Protein AF-A0A965EMA5-F1 (afdb_monomer_lite)

Foldseek 3Di:
DDKDWDKDWDADPVRFIKIKTKIWDAAPVRPDIDIDIDIDTPVVCVVCVVVVVVVRVPDDDDHDDD

Sequence (66 aa):
GAGVHERYSFSQDSGALQVVDQSALLSPDRNTLYLLVVRCSESCYQKNQKTIEAISASLVVRGARG

Radius of gyration: 14.39 Å; chains: 1; bounding box: 44×19×30 Å

Structure (mmCIF, N/CA/C/O backbone):
data_AF-A0A965EMA5-F1
#
_entry.id   AF-A0A965EMA5-F1
#
loop_
_atom_site.group_PDB
_atom_site.id
_atom_site.type_symbol
_atom_site.label_atom_id
_atom_site.label_alt_id
_atom_site.label_comp_id
_atom_site.label_asym_id
_atom_site.label_entity_id
_atom_site.label_seq_id
_atom_site.pdbx_PDB_ins_code
_atom_site.Cartn_x
_atom_site.Cartn_y
_atom_site.Cartn_z
_atom_site.occupancy
_atom_site.B_iso_or_equiv
_atom_site.auth_seq_id
_atom_site.auth_comp_id
_atom_site.auth_asym_id
_atom_site.auth_atom_id
_atom_site.pdbx_PDB_model_num
ATOM 1 N N . GLY A 1 1 ? 12.132 2.083 -13.264 1.00 56.47 1 GLY A N 1
ATOM 2 C CA . GLY A 1 1 ? 11.191 1.061 -13.756 1.00 56.47 1 GLY A CA 1
ATOM 3 C C . GLY A 1 1 ? 9.834 1.703 -13.922 1.00 56.47 1 GLY A C 1
ATOM 4 O O . GLY A 1 1 ? 9.590 2.719 -13.283 1.00 56.47 1 GLY A O 1
ATOM 5 N N . ALA A 1 2 ? 8.984 1.154 -14.785 1.00 72.31 2 ALA A N 1
ATOM 6 C CA . ALA A 1 2 ? 7.566 1.498 -14.756 1.00 72.31 2 ALA A CA 1
ATOM 7 C C . ALA A 1 2 ? 6.951 0.883 -13.491 1.00 72.31 2 ALA A C 1
ATOM 9 O O . ALA A 1 2 ? 7.317 -0.232 -13.106 1.00 72.31 2 ALA A O 1
ATOM 10 N N . GLY A 1 3 ? 6.071 1.628 -12.833 1.00 84.50 3 GLY A N 1
ATOM 11 C CA . GLY A 1 3 ? 5.450 1.220 -11.585 1.00 84.50 3 GLY A CA 1
ATOM 12 C C . GLY A 1 3 ? 4.006 1.675 -11.514 1.00 84.50 3 GLY A C 1
ATOM 13 O O . GLY A 1 3 ? 3.643 2.668 -12.144 1.00 84.50 3 GLY A O 1
ATOM 14 N N . VAL A 1 4 ? 3.202 0.948 -10.750 1.00 90.81 4 VAL A N 1
ATOM 15 C CA . VAL A 1 4 ? 1.820 1.312 -10.434 1.00 90.81 4 VAL A CA 1
ATOM 16 C C . VAL A 1 4 ? 1.678 1.327 -8.923 1.00 90.81 4 VAL A C 1
ATOM 18 O O . VAL A 1 4 ? 2.167 0.427 -8.242 1.00 90.81 4 VAL A O 1
ATOM 21 N N . HIS A 1 5 ? 1.017 2.358 -8.414 1.00 92.50 5 HIS A N 1
ATOM 22 C CA . HIS A 1 5 ? 0.599 2.443 -7.027 1.00 92.50 5 HIS A CA 1
ATOM 23 C C . HIS A 1 5 ? -0.920 2.528 -6.995 1.00 92.50 5 HIS A C 1
ATOM 25 O O . HIS A 1 5 ? -1.508 3.349 -7.702 1.00 92.50 5 HIS A O 1
ATOM 31 N N . GLU A 1 6 ? -1.543 1.674 -6.197 1.00 93.56 6 GLU A N 1
ATOM 32 C CA . GLU A 1 6 ? -2.989 1.611 -6.070 1.00 93.56 6 GLU A CA 1
ATOM 33 C C . GLU A 1 6 ? -3.377 1.468 -4.605 1.00 93.56 6 GLU A C 1
ATOM 35 O O . GLU A 1 6 ? -2.797 0.682 -3.854 1.00 93.56 6 GLU A O 1
ATOM 40 N N . ARG A 1 7 ? -4.412 2.211 -4.222 1.00 94.69 7 ARG A N 1
ATOM 41 C CA . ARG A 1 7 ? -5.059 2.091 -2.927 1.00 94.69 7 ARG A CA 1
ATOM 42 C C . ARG A 1 7 ? -6.543 1.881 -3.146 1.00 94.69 7 ARG A C 1
ATOM 44 O O . ARG A 1 7 ? -7.187 2.688 -3.812 1.00 94.69 7 ARG A O 1
ATOM 51 N N . TYR A 1 8 ? -7.085 0.829 -2.553 1.00 94.38 8 TYR A N 1
ATOM 52 C CA . TYR A 1 8 ? -8.510 0.538 -2.613 1.00 94.38 8 TYR A CA 1
ATOM 53 C C . TYR A 1 8 ? -9.020 0.031 -1.270 1.00 94.38 8 TYR A C 1
ATOM 55 O O . TYR A 1 8 ? -8.266 -0.415 -0.402 1.00 94.38 8 TYR A O 1
ATOM 63 N N . SER A 1 9 ? -10.329 0.135 -1.081 1.00 94.75 9 SER A N 1
ATOM 64 C CA . SER A 1 9 ? -11.006 -0.341 0.119 1.00 94.75 9 SER A CA 1
ATOM 65 C C . SER A 1 9 ? -12.123 -1.291 -0.262 1.00 94.75 9 SER A C 1
ATOM 67 O O . SER A 1 9 ? -12.765 -1.125 -1.297 1.00 94.75 9 SER A O 1
ATOM 69 N N . PHE A 1 10 ? -12.342 -2.300 0.570 1.00 92.94 10 PHE A N 1
ATOM 70 C CA . PHE A 1 10 ? -13.402 -3.277 0.371 1.00 92.94 10 PHE A CA 1
ATOM 71 C C . PHE A 1 10 ? -13.969 -3.728 1.712 1.00 92.94 10 PHE A C 1
ATOM 73 O O . PHE A 1 10 ? -13.266 -3.777 2.723 1.00 92.94 10 PHE A O 1
ATOM 80 N N . SER A 1 11 ? -15.250 -4.073 1.714 1.00 92.06 11 SER A N 1
ATOM 81 C CA . SER A 1 11 ? -15.913 -4.666 2.871 1.00 92.06 11 SER A CA 1
ATOM 82 C C . SER A 1 11 ? -15.683 -6.176 2.864 1.00 92.06 11 SER A C 1
ATOM 84 O O . SER A 1 11 ? -15.879 -6.820 1.835 1.00 92.06 11 SER A O 1
ATOM 86 N N . GLN A 1 12 ? -15.271 -6.754 3.993 1.00 83.75 12 GLN A N 1
ATOM 87 C CA 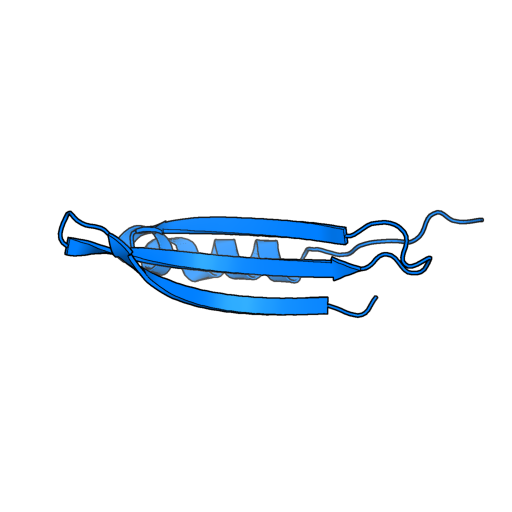. GLN A 1 12 ? -15.351 -8.209 4.181 1.00 83.75 12 GLN A CA 1
ATOM 88 C C . GLN A 1 12 ? -16.766 -8.627 4.594 1.00 83.75 12 GLN A C 1
ATOM 90 O O . GLN A 1 12 ? -17.544 -7.793 5.050 1.00 83.75 12 GLN A O 1
ATOM 95 N N . ASP A 1 13 ? -17.067 -9.926 4.517 1.00 80.75 13 ASP A N 1
ATOM 96 C CA . ASP A 1 13 ? -18.354 -10.519 4.927 1.00 80.75 13 ASP A CA 1
ATOM 97 C C . ASP A 1 13 ? -18.787 -10.134 6.356 1.00 80.75 13 ASP A C 1
ATOM 99 O O . ASP A 1 13 ? -19.971 -10.117 6.676 1.00 80.75 13 ASP A O 1
ATOM 103 N N . SER A 1 14 ? -17.832 -9.772 7.218 1.00 76.25 14 SER A N 1
ATOM 104 C CA . SER A 1 14 ? -18.068 -9.268 8.576 1.00 76.25 14 SER A CA 1
ATOM 105 C C . SER A 1 14 ? -18.502 -7.795 8.651 1.00 76.25 14 SER A C 1
ATOM 107 O O . SER A 1 14 ? -18.676 -7.269 9.748 1.00 76.25 14 SER A O 1
ATOM 109 N N . GLY A 1 15 ? -18.614 -7.095 7.518 1.00 80.06 15 GLY A N 1
ATOM 110 C CA . GLY A 1 15 ? -18.890 -5.657 7.430 1.00 80.06 15 GLY A CA 1
ATOM 111 C C . GLY A 1 15 ? -17.692 -4.757 7.756 1.00 80.06 15 GLY A C 1
ATOM 112 O O . GLY A 1 15 ? -17.785 -3.540 7.614 1.00 80.06 15 GLY A O 1
ATOM 113 N N . ALA A 1 16 ? -16.555 -5.324 8.170 1.00 86.12 16 ALA A N 1
ATOM 114 C CA . ALA A 1 16 ? -15.357 -4.550 8.473 1.00 86.12 16 ALA A CA 1
ATOM 115 C C . ALA A 1 16 ? -14.698 -4.025 7.186 1.00 86.12 16 ALA A C 1
ATOM 117 O O . ALA A 1 16 ? -14.320 -4.817 6.316 1.00 86.12 16 ALA A O 1
ATOM 118 N N . LEU A 1 17 ? -14.503 -2.703 7.098 1.00 93.25 17 LEU A N 1
ATOM 119 C CA . LEU A 1 17 ? -13.785 -2.083 5.986 1.00 93.25 17 LEU A CA 1
ATOM 120 C C . LEU A 1 17 ? -12.289 -2.402 6.077 1.00 93.25 17 LEU A C 1
ATOM 122 O O . LEU A 1 17 ? -11.626 -2.153 7.091 1.00 93.25 17 LEU A O 1
ATOM 126 N N . GLN A 1 18 ? -11.766 -2.969 4.998 1.00 94.94 18 GLN A N 1
ATOM 127 C CA . GLN A 1 18 ? -10.353 -3.249 4.802 1.00 94.94 18 GLN A CA 1
ATOM 128 C C . GLN A 1 18 ? -9.786 -2.281 3.777 1.00 94.94 18 GLN A C 1
ATOM 130 O O . GLN A 1 18 ? -10.447 -1.941 2.797 1.00 94.94 18 GLN A O 1
ATOM 135 N N . VAL A 1 19 ? -8.539 -1.883 3.988 1.00 95.62 19 VAL A N 1
ATOM 136 C CA . VAL A 1 19 ? -7.760 -1.085 3.047 1.00 95.62 19 VAL A CA 1
ATOM 137 C C . VAL A 1 19 ? -6.614 -1.946 2.537 1.00 95.62 19 VAL A C 1
ATOM 139 O O . VAL A 1 19 ? -5.952 -2.642 3.314 1.00 95.62 19 VAL A O 1
ATOM 142 N N . VAL A 1 20 ? -6.389 -1.891 1.228 1.00 95.62 20 VAL A N 1
ATOM 143 C CA . VAL A 1 20 ? -5.179 -2.391 0.581 1.00 95.62 20 VAL A CA 1
ATOM 144 C C . VAL A 1 20 ? -4.468 -1.216 -0.062 1.00 95.62 20 VAL A C 1
ATOM 146 O O . VAL A 1 20 ? -5.073 -0.435 -0.793 1.00 95.62 20 VAL A O 1
ATOM 149 N N . ASP A 1 21 ? -3.182 -1.106 0.233 1.00 94.75 21 ASP A N 1
ATOM 150 C CA . ASP A 1 21 ? -2.257 -0.163 -0.374 1.00 94.75 21 ASP A CA 1
ATOM 151 C C . ASP A 1 21 ? -1.123 -0.983 -0.992 1.00 94.75 21 ASP A C 1
ATOM 153 O O . ASP A 1 21 ? -0.432 -1.735 -0.293 1.00 94.75 21 ASP A O 1
ATOM 157 N N . GLN A 1 22 ? -1.017 -0.927 -2.318 1.00 95.00 22 GLN A N 1
ATOM 158 C CA . GLN A 1 22 ? -0.097 -1.755 -3.075 1.00 95.00 22 GLN A CA 1
ATOM 159 C C . GLN A 1 22 ? 0.759 -0.944 -4.037 1.00 95.00 22 GLN A C 1
ATOM 161 O O . GLN A 1 22 ? 0.302 -0.019 -4.706 1.00 95.00 22 GLN A O 1
ATOM 166 N N . SER A 1 23 ? 2.020 -1.347 -4.138 1.00 93.50 23 SER A N 1
ATOM 167 C CA . SER A 1 23 ? 2.968 -0.832 -5.118 1.00 93.50 23 SER A CA 1
ATOM 168 C C . SER A 1 23 ? 3.541 -1.990 -5.925 1.00 93.50 23 SER A C 1
ATOM 170 O O . SER A 1 23 ? 4.072 -2.946 -5.361 1.00 93.50 23 SER A O 1
ATOM 172 N N . ALA A 1 24 ? 3.451 -1.890 -7.246 1.00 92.69 24 ALA A N 1
ATOM 173 C CA . ALA A 1 24 ? 4.012 -2.837 -8.195 1.00 92.69 24 ALA A CA 1
ATOM 174 C C . ALA A 1 24 ? 5.130 -2.162 -8.993 1.00 92.69 24 ALA A C 1
ATOM 176 O O . ALA A 1 24 ? 4.931 -1.083 -9.552 1.00 92.69 24 ALA A O 1
ATOM 177 N N . LEU A 1 25 ? 6.299 -2.794 -9.070 1.00 91.75 25 LEU A N 1
ATOM 178 C CA . LEU A 1 25 ? 7.463 -2.285 -9.794 1.00 91.75 25 LEU A CA 1
ATOM 179 C C . LEU A 1 25 ? 8.028 -3.362 -10.715 1.00 91.75 25 LEU A C 1
ATOM 181 O O . LEU A 1 25 ? 8.387 -4.447 -10.264 1.00 91.75 25 LEU A O 1
ATOM 185 N N . LEU A 1 26 ? 8.165 -3.040 -12.000 1.00 90.31 26 LEU A N 1
ATOM 186 C CA . LEU A 1 26 ? 8.827 -3.915 -12.962 1.00 90.31 26 LEU A CA 1
ATOM 187 C C . LEU A 1 26 ? 10.331 -3.611 -13.001 1.00 90.31 26 LEU A C 1
ATOM 189 O O . LEU A 1 26 ? 10.741 -2.445 -13.118 1.00 90.31 26 LEU A O 1
ATOM 193 N N . SER A 1 27 ? 11.153 -4.657 -12.914 1.00 88.62 27 SER A N 1
ATOM 194 C CA . SER A 1 27 ? 12.603 -4.554 -13.069 1.00 88.62 27 SER A CA 1
ATOM 195 C C . SER A 1 27 ? 12.983 -3.953 -14.433 1.00 88.62 27 SER A C 1
ATOM 197 O O . SER A 1 27 ? 12.227 -4.075 -15.401 1.00 88.62 27 SER A O 1
ATOM 199 N N . PRO A 1 28 ? 14.145 -3.281 -14.558 1.00 86.06 28 PRO A N 1
ATOM 200 C CA . PRO A 1 28 ? 14.556 -2.675 -15.829 1.00 86.06 28 PRO A CA 1
ATOM 201 C C . PRO A 1 28 ? 14.669 -3.667 -16.998 1.00 86.06 28 PRO A C 1
ATOM 203 O O . PRO A 1 28 ? 14.317 -3.317 -18.121 1.00 86.06 28 PRO A O 1
ATOM 206 N N . ASP A 1 29 ? 15.104 -4.899 -16.723 1.00 88.88 29 ASP A N 1
ATOM 207 C CA . ASP A 1 29 ? 15.178 -6.018 -17.677 1.00 88.88 29 ASP A CA 1
ATOM 208 C C . ASP A 1 29 ? 13.815 -6.683 -17.954 1.00 88.88 29 ASP A C 1
ATOM 210 O O . ASP A 1 29 ? 13.724 -7.591 -18.774 1.00 88.88 29 ASP A O 1
ATOM 214 N N . ARG A 1 30 ? 12.747 -6.211 -17.295 1.00 88.56 30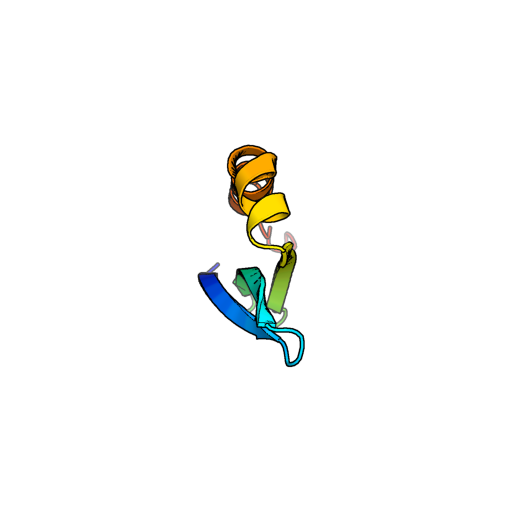 ARG A N 1
ATOM 215 C CA . ARG A 1 30 ? 11.358 -6.675 -17.419 1.00 88.56 30 ARG A CA 1
ATOM 216 C C . ARG A 1 30 ? 11.130 -8.149 -17.082 1.00 88.56 30 ARG A C 1
ATOM 218 O O . ARG A 1 30 ? 10.097 -8.692 -17.464 1.00 88.56 30 ARG A O 1
ATOM 225 N N . ASN A 1 31 ? 12.045 -8.778 -16.350 1.00 92.31 31 ASN A N 1
ATOM 226 C CA . ASN A 1 31 ? 11.941 -10.193 -15.995 1.00 92.31 31 ASN A CA 1
ATOM 227 C C . ASN A 1 31 ? 11.385 -10.437 -14.578 1.00 92.31 31 ASN A C 1
ATOM 229 O O . ASN A 1 31 ? 10.985 -11.552 -14.259 1.00 92.31 31 ASN A O 1
ATOM 233 N N . THR A 1 32 ? 11.322 -9.402 -13.731 1.00 91.88 32 THR A N 1
ATOM 234 C CA . THR A 1 32 ? 10.884 -9.524 -12.333 1.00 91.88 32 THR A CA 1
ATOM 235 C C . THR A 1 32 ? 9.883 -8.434 -11.965 1.00 91.88 32 THR A C 1
ATOM 237 O O . T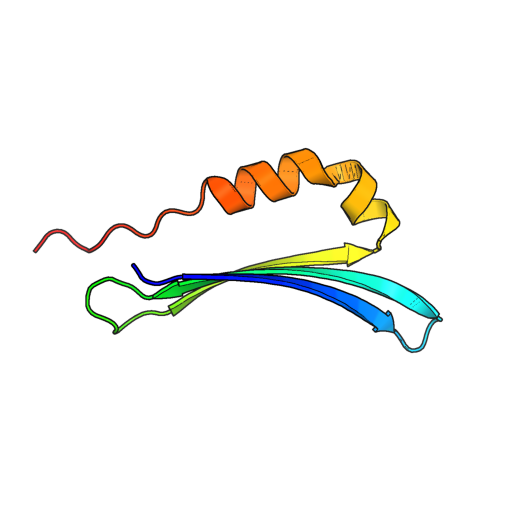HR A 1 32 ? 10.165 -7.240 -12.096 1.00 91.88 32 THR A O 1
ATOM 240 N N . LEU A 1 33 ? 8.724 -8.844 -11.445 1.00 92.06 33 LEU A N 1
ATOM 241 C CA . LEU A 1 33 ? 7.734 -7.955 -10.838 1.00 92.06 33 LEU A CA 1
ATOM 242 C C . LEU A 1 33 ? 7.895 -7.967 -9.313 1.00 92.06 33 LEU A C 1
ATOM 244 O O . LEU A 1 33 ? 7.769 -9.012 -8.679 1.00 92.06 33 LEU A O 1
ATOM 248 N N . TYR A 1 34 ? 8.145 -6.802 -8.725 1.00 92.06 34 TYR A N 1
ATOM 249 C CA . TYR A 1 34 ? 8.198 -6.603 -7.280 1.00 92.06 34 TYR A CA 1
ATOM 250 C C . TYR A 1 34 ? 6.868 -6.040 -6.794 1.00 92.06 34 TYR A C 1
ATOM 252 O O . TYR A 1 34 ? 6.378 -5.056 -7.346 1.00 92.06 34 TYR A O 1
ATOM 260 N N . LEU A 1 35 ? 6.307 -6.649 -5.752 1.00 93.00 35 LEU A N 1
ATOM 261 C CA . LEU A 1 35 ? 5.042 -6.248 -5.145 1.00 93.00 35 LEU A CA 1
ATOM 262 C C . LEU A 1 35 ? 5.267 -5.928 -3.668 1.00 93.00 35 LEU A C 1
ATOM 264 O O . LEU A 1 35 ? 5.780 -6.758 -2.918 1.00 93.00 35 LEU A O 1
ATOM 268 N N . LEU A 1 36 ? 4.855 -4.736 -3.251 1.00 93.12 36 LEU A N 1
ATOM 269 C CA . LEU A 1 36 ? 4.663 -4.375 -1.852 1.00 93.12 36 LEU A CA 1
ATOM 270 C C . LEU A 1 36 ? 3.161 -4.267 -1.618 1.00 93.12 36 LEU A C 1
ATOM 272 O O . LEU A 1 36 ? 2.506 -3.484 -2.297 1.00 93.12 36 LEU A O 1
ATOM 276 N N . VAL A 1 37 ? 2.631 -5.038 -0.671 1.00 94.75 37 VAL A N 1
ATOM 277 C CA . VAL A 1 37 ? 1.204 -5.039 -0.335 1.00 94.75 37 VAL A CA 1
ATOM 278 C C . VAL A 1 37 ? 1.051 -4.821 1.161 1.00 94.75 37 VAL A C 1
ATOM 280 O O . VAL A 1 37 ? 1.546 -5.611 1.967 1.00 94.75 37 VAL A O 1
ATOM 283 N N . VAL A 1 38 ? 0.337 -3.764 1.534 1.00 94.12 38 VAL A N 1
ATOM 284 C CA . VAL A 1 38 ? -0.087 -3.495 2.906 1.00 94.12 38 VAL A CA 1
ATOM 285 C C . VAL A 1 38 ? -1.591 -3.695 2.981 1.00 94.12 38 VAL A C 1
ATOM 287 O O . VAL A 1 38 ? -2.347 -3.053 2.258 1.00 94.12 38 VAL A O 1
ATOM 290 N N . ARG A 1 39 ? -2.029 -4.586 3.873 1.00 94.06 39 ARG A N 1
ATOM 291 C CA . ARG A 1 39 ? -3.446 -4.832 4.149 1.00 94.06 39 ARG A CA 1
ATOM 292 C C . ARG A 1 39 ? -3.725 -4.655 5.633 1.00 94.06 39 ARG A C 1
ATOM 294 O O . ARG A 1 39 ? -3.096 -5.317 6.458 1.00 94.06 39 ARG A O 1
ATOM 301 N N . CYS A 1 40 ? -4.704 -3.823 5.969 1.00 92.44 40 CYS A N 1
ATOM 302 C CA . CYS A 1 40 ? -5.198 -3.695 7.337 1.00 92.44 40 CYS A CA 1
ATOM 303 C C . CYS A 1 40 ? -6.629 -3.134 7.384 1.00 92.44 40 CYS A C 1
ATOM 305 O O . CYS A 1 40 ? -7.179 -2.715 6.365 1.00 92.44 40 CYS A O 1
ATOM 307 N N . SER A 1 41 ? -7.244 -3.135 8.574 1.00 94.56 41 SER A N 1
ATOM 308 C CA . SER A 1 41 ? -8.513 -2.432 8.785 1.00 94.56 41 SER A CA 1
ATOM 309 C C . SER A 1 41 ? -8.350 -0.939 8.506 1.00 94.56 41 SER A C 1
ATOM 311 O O . SER A 1 41 ? -7.271 -0.381 8.713 1.00 94.56 41 SER A O 1
ATOM 313 N N . GLU A 1 42 ? -9.434 -0.265 8.129 1.00 93.56 42 GLU A N 1
ATOM 314 C CA . GLU A 1 42 ? -9.417 1.186 7.905 1.00 93.56 42 GLU A CA 1
ATOM 315 C C . GLU A 1 42 ? -8.846 1.966 9.103 1.00 93.56 42 GLU A C 1
ATOM 317 O O . GLU A 1 42 ? -7.980 2.824 8.939 1.00 93.56 42 GLU A O 1
ATOM 322 N N . SER A 1 43 ? -9.244 1.604 10.325 1.00 94.50 43 SER A N 1
ATOM 323 C CA . SER A 1 43 ? -8.736 2.228 11.553 1.00 94.50 43 SER A CA 1
ATOM 324 C C . SER A 1 43 ? -7.225 2.047 11.746 1.00 94.50 43 SER A C 1
ATOM 326 O O . SER A 1 43 ? -6.532 2.968 12.183 1.00 94.50 43 SER A O 1
ATOM 328 N N . CYS A 1 44 ? -6.690 0.873 11.402 1.00 94.19 44 CYS A N 1
ATOM 329 C CA . CYS A 1 44 ? -5.256 0.605 11.448 1.00 94.19 44 CYS A CA 1
ATOM 330 C C . CYS A 1 44 ? -4.520 1.413 10.376 1.00 94.19 44 CYS A C 1
ATOM 332 O O . CYS A 1 44 ? -3.459 1.979 10.654 1.00 94.19 44 CYS A O 1
ATOM 334 N N . TYR A 1 45 ? -5.102 1.500 9.180 1.00 94.50 45 TYR A N 1
ATOM 335 C CA . TYR A 1 45 ? -4.540 2.247 8.067 1.00 94.50 45 TYR A CA 1
ATOM 336 C C . TYR A 1 45 ? -4.421 3.732 8.411 1.00 94.50 45 TYR A C 1
ATOM 338 O O . TYR A 1 45 ? -3.327 4.285 8.360 1.00 94.50 45 TYR A O 1
ATOM 346 N N . GLN A 1 46 ? -5.510 4.354 8.869 1.00 94.44 46 GLN A N 1
ATOM 347 C CA . GLN A 1 46 ? -5.527 5.766 9.262 1.00 94.44 46 GLN A CA 1
ATOM 348 C C . GLN A 1 46 ? -4.513 6.063 10.376 1.00 94.44 46 GLN A C 1
ATOM 350 O O . GLN A 1 46 ? -3.768 7.039 10.300 1.00 94.44 46 GLN A O 1
ATOM 355 N N . LYS A 1 47 ? -4.417 5.185 11.385 1.00 97.50 47 LYS A N 1
ATOM 356 C CA . LYS A 1 47 ? -3.462 5.344 12.492 1.00 97.50 47 LYS A CA 1
ATOM 357 C C . LYS A 1 47 ? -1.999 5.318 12.033 1.00 97.50 47 LYS A C 1
ATOM 359 O O . LYS A 1 47 ? -1.170 6.004 12.626 1.00 97.50 47 LYS A O 1
ATOM 364 N N . ASN A 1 48 ? -1.676 4.530 11.007 1.00 96.44 48 ASN A N 1
ATOM 365 C CA . ASN A 1 48 ? -0.299 4.291 10.558 1.00 96.44 48 ASN A CA 1
ATOM 366 C C . ASN A 1 48 ? 0.007 4.891 9.178 1.00 96.44 48 ASN A C 1
ATOM 368 O O . ASN A 1 48 ? 1.069 4.612 8.620 1.00 96.44 48 ASN A O 1
ATOM 372 N N . GLN A 1 49 ? -0.891 5.718 8.635 1.00 93.56 49 GLN A N 1
ATOM 373 C CA . GLN A 1 49 ? -0.854 6.177 7.247 1.00 93.56 49 GLN A CA 1
ATOM 374 C C . GLN A 1 49 ? 0.511 6.747 6.858 1.00 93.56 49 GLN A C 1
ATOM 376 O O . GLN A 1 49 ? 1.109 6.306 5.884 1.00 93.56 49 GLN A O 1
ATOM 381 N N . LYS A 1 50 ? 1.054 7.663 7.667 1.00 94.50 50 LYS A N 1
ATOM 382 C CA . LYS A 1 50 ? 2.353 8.298 7.390 1.00 94.50 50 LYS A CA 1
ATOM 383 C C . LYS A 1 50 ? 3.495 7.287 7.292 1.00 94.50 50 LYS A C 1
ATOM 385 O O . LYS A 1 50 ? 4.372 7.425 6.447 1.00 94.50 50 LYS A O 1
ATOM 390 N N . THR A 1 51 ? 3.494 6.277 8.158 1.00 94.62 51 THR A N 1
ATOM 391 C CA . THR A 1 51 ? 4.513 5.224 8.151 1.00 94.62 51 THR A CA 1
ATOM 392 C C . THR A 1 51 ? 4.367 4.336 6.919 1.00 94.62 51 THR A C 1
ATOM 394 O O . THR A 1 51 ? 5.364 4.024 6.275 1.00 94.62 51 THR A O 1
ATOM 397 N N . ILE A 1 52 ? 3.135 3.968 6.557 1.00 92.31 52 ILE A N 1
ATOM 398 C CA . ILE A 1 52 ? 2.841 3.154 5.370 1.00 92.31 52 ILE A CA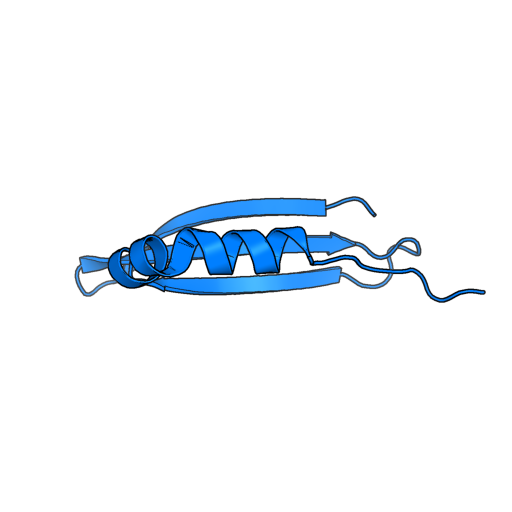 1
ATOM 399 C C . ILE A 1 52 ? 3.243 3.894 4.086 1.00 92.31 52 ILE A C 1
ATOM 401 O O . ILE A 1 52 ? 3.896 3.317 3.215 1.00 92.31 52 ILE A O 1
ATOM 405 N N . GLU A 1 53 ? 2.917 5.183 3.988 1.00 89.69 53 GLU A N 1
ATOM 406 C CA . GLU A 1 53 ? 3.284 6.036 2.854 1.00 89.69 53 GLU A CA 1
ATOM 407 C C . GLU A 1 53 ? 4.804 6.212 2.751 1.00 89.69 53 GLU A C 1
ATOM 409 O O . GLU A 1 53 ? 5.357 6.107 1.658 1.00 89.69 53 GLU A O 1
ATOM 414 N N . ALA A 1 54 ? 5.505 6.387 3.878 1.00 91.44 54 ALA A N 1
ATOM 415 C CA . ALA A 1 54 ? 6.965 6.468 3.895 1.00 91.44 54 ALA A CA 1
ATOM 416 C C . ALA A 1 54 ? 7.632 5.165 3.421 1.00 91.44 54 ALA A C 1
ATOM 418 O O . ALA A 1 54 ? 8.581 5.212 2.637 1.00 91.44 54 ALA A O 1
ATOM 419 N N . ILE A 1 55 ? 7.123 4.003 3.849 1.00 89.19 55 ILE A N 1
ATOM 420 C CA . ILE A 1 55 ? 7.611 2.697 3.380 1.00 89.19 55 ILE A CA 1
ATOM 421 C C . ILE A 1 55 ? 7.378 2.562 1.872 1.00 89.19 55 ILE A C 1
ATOM 423 O O . ILE A 1 55 ? 8.312 2.230 1.140 1.00 89.19 55 ILE A O 1
ATOM 427 N N . SER A 1 56 ? 6.175 2.883 1.396 1.00 86.00 56 SER A N 1
ATOM 428 C CA . SER A 1 56 ? 5.815 2.778 -0.024 1.00 86.00 56 SER A CA 1
ATOM 429 C C . SER A 1 56 ? 6.664 3.697 -0.904 1.00 86.00 56 SER A C 1
ATOM 431 O O . SER A 1 56 ? 7.184 3.259 -1.928 1.00 86.00 56 SER A O 1
ATOM 433 N N . ALA A 1 57 ? 6.902 4.937 -0.468 1.00 84.94 57 ALA A N 1
ATOM 4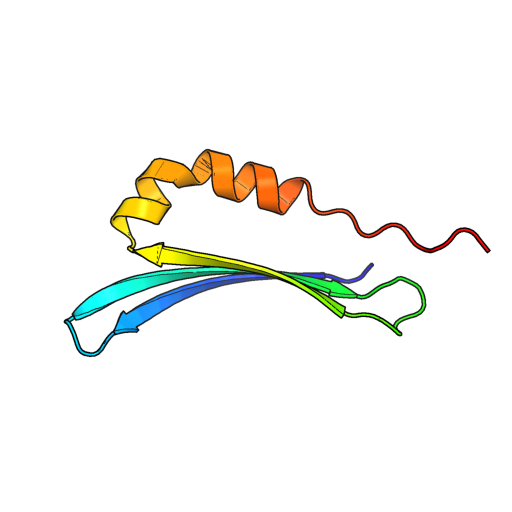34 C CA . ALA A 1 57 ? 7.769 5.887 -1.167 1.00 84.94 57 ALA A CA 1
ATOM 435 C C . ALA A 1 57 ? 9.253 5.472 -1.170 1.00 84.94 57 ALA A C 1
ATOM 437 O O . ALA A 1 57 ? 10.003 5.876 -2.057 1.00 84.94 57 ALA A O 1
ATOM 438 N N . SER A 1 58 ? 9.691 4.669 -0.194 1.00 85.19 58 SER A N 1
ATOM 439 C CA . SER A 1 58 ? 11.077 4.189 -0.105 1.00 85.19 58 SER A CA 1
ATOM 440 C C . SER A 1 58 ? 11.384 2.990 -1.012 1.00 85.19 58 SER A C 1
ATOM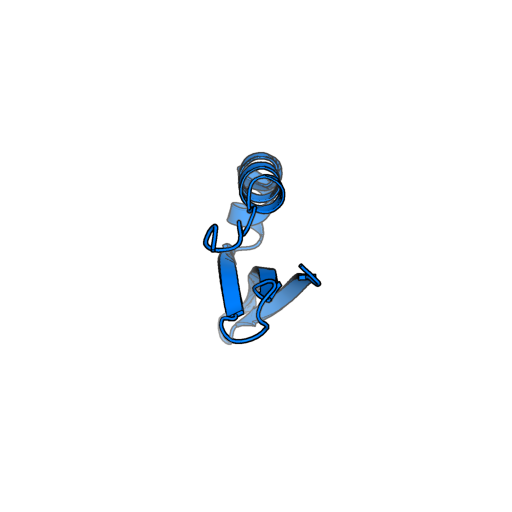 442 O O . SER A 1 58 ? 12.550 2.616 -1.167 1.00 85.19 58 SER A O 1
ATOM 444 N N . LEU A 1 59 ? 10.361 2.381 -1.622 1.00 81.69 59 LEU A N 1
ATOM 445 C CA . LEU A 1 59 ? 10.525 1.200 -2.459 1.00 81.69 59 LEU A CA 1
ATOM 446 C C . LEU A 1 59 ? 11.216 1.563 -3.781 1.00 81.69 59 LEU A C 1
ATOM 448 O O . LEU A 1 59 ? 10.616 2.120 -4.697 1.00 81.69 59 LEU A O 1
ATOM 452 N N . VAL A 1 60 ? 12.493 1.197 -3.898 1.00 79.38 60 VAL A N 1
ATOM 453 C CA . VAL A 1 60 ? 13.292 1.405 -5.111 1.00 79.38 60 VAL A CA 1
ATOM 454 C C . VAL A 1 60 ? 13.857 0.074 -5.587 1.00 79.38 60 VAL A C 1
ATOM 456 O O . VAL A 1 60 ? 14.696 -0.533 -4.924 1.00 79.38 60 VAL A O 1
ATOM 459 N N . VAL A 1 61 ? 13.453 -0.354 -6.784 1.00 79.19 61 VAL A N 1
ATOM 460 C CA . VAL A 1 61 ? 14.064 -1.500 -7.469 1.00 79.19 61 VAL A CA 1
ATOM 461 C C . VAL A 1 61 ? 15.277 -1.010 -8.250 1.00 79.19 61 VAL A C 1
ATOM 463 O O . VAL A 1 61 ? 15.153 -0.248 -9.213 1.00 79.19 61 VAL A O 1
ATOM 466 N N . ARG A 1 62 ? 16.466 -1.446 -7.830 1.00 71.25 62 ARG A N 1
ATOM 467 C CA . ARG A 1 62 ? 17.713 -1.226 -8.568 1.00 71.25 62 ARG A CA 1
ATOM 468 C C . ARG A 1 62 ? 17.929 -2.401 -9.516 1.00 71.25 62 ARG A C 1
ATOM 470 O O . ARG A 1 62 ? 17.776 -3.547 -9.108 1.00 71.25 62 ARG A O 1
ATOM 477 N N . GLY A 1 63 ? 18.274 -2.118 -10.771 1.00 62.75 63 GLY A N 1
ATOM 478 C CA . GLY A 1 63 ? 18.711 -3.167 -11.692 1.00 62.75 63 GLY A CA 1
ATOM 479 C C . GLY A 1 63 ? 19.986 -3.832 -11.175 1.00 62.75 63 GLY A C 1
ATOM 480 O O . GLY A 1 63 ? 20.808 -3.167 -10.533 1.00 62.75 63 GLY A O 1
ATOM 481 N N . ALA A 1 64 ? 20.156 -5.127 -11.455 1.00 56.97 64 ALA A N 1
ATOM 482 C CA . ALA A 1 64 ? 21.465 -5.754 -11.339 1.00 56.97 64 ALA A CA 1
ATOM 483 C C . ALA A 1 64 ? 22.440 -4.933 -12.196 1.00 56.97 64 ALA A C 1
ATOM 485 O O . ALA A 1 64 ? 22.162 -4.670 -13.367 1.00 56.97 64 ALA A O 1
ATOM 486 N N . ARG A 1 65 ? 23.535 -4.452 -11.597 1.00 49.56 65 ARG A N 1
ATOM 487 C CA . ARG A 1 65 ? 24.638 -3.901 -12.386 1.00 49.56 65 ARG A CA 1
ATOM 488 C C . ARG A 1 65 ? 25.167 -5.061 -13.228 1.00 49.56 65 ARG A C 1
ATOM 490 O O . ARG A 1 65 ? 25.705 -6.003 -12.651 1.00 49.56 65 ARG A O 1
ATOM 497 N N . GLY A 1 66 ? 24.902 -5.016 -14.531 1.00 43.25 66 GLY A N 1
ATOM 498 C CA . GLY A 1 66 ? 25.649 -5.794 -15.517 1.00 43.25 66 GLY A CA 1
ATOM 499 C C . GLY A 1 66 ? 27.079 -5.291 -15.608 1.00 43.25 66 GLY A C 1
ATOM 500 O O . GLY A 1 66 ? 27.289 -4.087 -15.318 1.00 43.25 66 GLY A O 1
#

pLDDT: mean 87.43, std 11.34, range [43.25, 97.5]

Secondary structure (DSSP, 8-state):
--EEEEEEEEE-TTS-EEEEEEEEEE-TTSS-EEEEEEEEEHHHHHHHHHHHHHHHHH---PPP--